Protein AF-A0A6G4ZXZ3-F1 (afdb_monomer_lite)

Foldseek 3Di:
DDDDDDPPPPPCPVPVPQDQPPDPPPDDPDDDDADELQVCVVVVVVVVSQVVQWDCPCCVAQVWTKGWHWYQPDPVNSDIDIDIDTQDPVNDPPDDDDDADDDDPPDGSVCCQAPNDHRHYDDPDPDDD

Sequence (129 aa):
MKNALSWTLILMLGGVKCQPSIFESIPPPLSYETLFLTPYIENKSLIQARNASKVDLFEKMANVMAYSGFITVDSRCNSNLFFLFLVSKNNKTDDPLMLWTQGGPGLSALFGELLENGPIAFDTENTYR

pLDDT: mean 81.36, std 19.48, range [38.62, 98.06]

Organism: Rhipicephalus microplus (NCBI:txid6941)

InterPro domains:
  IPR001563 Peptidase S10, serine carboxypeptidase [PF00450] (60-125)
  IPR029058 Alpha/Beta hydrolase fold [G3DSA:3.40.50.1820] (47-129)
  IPR029058 Alpha/Beta hydrolase fold [SSF53474] (56-123)

Secondary structure (DSSP, 8-state):
----------------------------SS-----B-HHHHHTT-HHHHHHHTEEHHHHHHHS--EEEEEEEEEGGGTEEEEEEEE--TT--TTSPP------SSS--THHHHHHTSSS----SSS---

Radius of gyration: 22.32 Å; chains: 1; bounding box: 33×53×76 Å

Structure (mmCIF, N/CA/C/O backbone):
data_AF-A0A6G4ZXZ3-F1
#
_entry.id   AF-A0A6G4ZXZ3-F1
#
loop_
_atom_site.group_PDB
_atom_site.id
_atom_site.type_symbol
_atom_site.label_atom_id
_atom_site.label_alt_id
_atom_site.label_comp_id
_atom_site.label_asym_id
_atom_site.label_entity_id
_atom_site.label_seq_id
_atom_site.pdbx_PDB_ins_code
_atom_site.Cartn_x
_atom_site.Cartn_y
_atom_site.Cartn_z
_atom_site.occupancy
_atom_site.B_iso_or_equiv
_atom_site.auth_seq_id
_atom_site.auth_comp_id
_atom_site.auth_asym_id
_atom_site.auth_atom_id
_atom_site.pdbx_PDB_model_num
ATOM 1 N N . MET A 1 1 ? 7.655 -29.533 -61.944 1.00 39.09 1 MET A N 1
ATOM 2 C CA . MET A 1 1 ? 9.048 -29.405 -61.457 1.00 39.09 1 MET A CA 1
ATOM 3 C C . MET A 1 1 ? 9.041 -28.503 -60.238 1.00 39.09 1 MET A C 1
ATOM 5 O O . MET A 1 1 ? 8.261 -27.564 -60.200 1.00 39.09 1 MET A O 1
ATOM 9 N N . LYS A 1 2 ? 9.779 -28.915 -59.207 1.00 45.78 2 LYS A N 1
ATOM 10 C CA . LYS A 1 2 ? 9.686 -28.458 -57.818 1.00 45.78 2 LYS A CA 1
ATOM 11 C C . LYS A 1 2 ? 10.527 -27.203 -57.601 1.00 45.78 2 LYS A C 1
ATOM 13 O O . LYS A 1 2 ? 11.736 -27.294 -57.776 1.00 45.78 2 LYS A O 1
ATOM 18 N N . ASN A 1 3 ? 9.934 -26.130 -57.083 1.00 44.16 3 ASN A N 1
ATOM 19 C CA . ASN A 1 3 ? 10.688 -25.045 -56.457 1.00 44.16 3 ASN A CA 1
ATOM 20 C C . ASN A 1 3 ? 10.024 -24.739 -55.110 1.00 44.16 3 ASN A C 1
ATOM 22 O O . ASN A 1 3 ? 9.046 -24.005 -55.017 1.00 44.16 3 ASN A O 1
ATOM 26 N N . ALA A 1 4 ? 10.521 -25.437 -54.094 1.00 48.50 4 ALA A N 1
ATOM 27 C CA . ALA A 1 4 ? 10.251 -25.196 -52.689 1.00 48.50 4 ALA A CA 1
ATOM 28 C C . ALA A 1 4 ? 11.046 -23.977 -52.187 1.00 48.50 4 ALA A C 1
ATOM 30 O O . ALA A 1 4 ? 12.017 -23.576 -52.827 1.00 48.50 4 ALA A O 1
ATOM 31 N N . LEU A 1 5 ? 10.695 -23.541 -50.967 1.00 40.72 5 LEU A N 1
ATOM 32 C CA . LEU A 1 5 ? 11.361 -22.548 -50.103 1.00 40.72 5 LEU A CA 1
ATOM 33 C C . LEU A 1 5 ? 10.926 -21.101 -50.424 1.00 40.72 5 LEU A C 1
ATOM 35 O O . LEU A 1 5 ? 10.987 -20.667 -51.560 1.00 40.72 5 LEU A O 1
ATOM 39 N N . SER A 1 6 ? 10.432 -20.290 -49.490 1.00 42.62 6 SER A N 1
ATOM 40 C CA . SER A 1 6 ? 10.840 -20.180 -48.093 1.00 42.62 6 SER A CA 1
ATOM 41 C C . SER A 1 6 ? 9.668 -19.723 -47.223 1.00 42.62 6 SER A C 1
ATOM 43 O O . SER A 1 6 ? 9.142 -18.624 -47.383 1.00 42.62 6 SER A O 1
ATOM 45 N N . TRP A 1 7 ? 9.285 -20.575 -46.278 1.00 38.62 7 TRP A N 1
ATOM 46 C CA . TRP A 1 7 ? 8.437 -20.213 -45.153 1.00 38.62 7 TRP A CA 1
ATOM 47 C C . TRP A 1 7 ? 9.309 -19.488 -44.129 1.00 38.62 7 TRP A C 1
ATOM 49 O O . TRP A 1 7 ? 9.932 -20.134 -43.293 1.00 38.62 7 TRP A O 1
ATOM 59 N N . THR A 1 8 ? 9.364 -18.159 -44.169 1.00 47.47 8 THR A N 1
ATOM 60 C CA . THR A 1 8 ? 9.843 -17.398 -43.007 1.00 47.47 8 THR A CA 1
ATOM 61 C C . THR A 1 8 ? 8.627 -16.963 -42.206 1.00 47.47 8 THR A C 1
ATOM 63 O O . THR A 1 8 ? 8.168 -15.827 -42.278 1.00 47.47 8 THR A O 1
ATOM 66 N N . LEU A 1 9 ? 8.076 -17.915 -41.455 1.00 40.91 9 LEU A N 1
ATOM 67 C CA . LEU A 1 9 ? 7.233 -17.620 -40.309 1.00 40.91 9 LEU A CA 1
ATOM 68 C C . LEU A 1 9 ? 8.146 -16.920 -39.292 1.00 40.91 9 LEU A C 1
ATOM 70 O O . LEU A 1 9 ? 8.920 -17.581 -38.602 1.00 40.91 9 L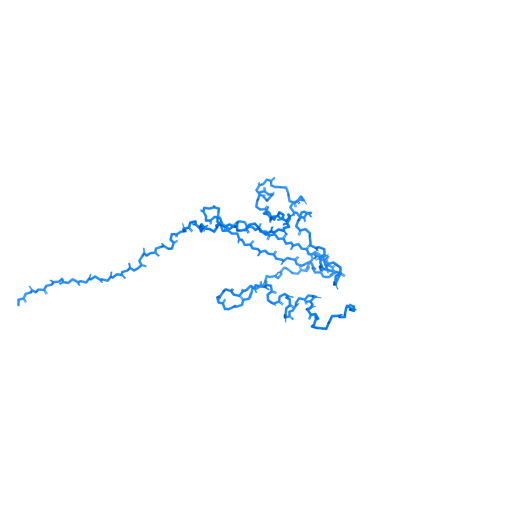EU A O 1
ATOM 74 N N . ILE A 1 10 ? 8.118 -15.585 -39.237 1.00 49.38 10 ILE A N 1
ATOM 75 C CA . ILE A 1 10 ? 8.725 -14.842 -38.129 1.00 49.38 10 ILE A CA 1
ATOM 76 C C . ILE A 1 10 ? 7.847 -15.127 -36.912 1.00 49.38 10 ILE A C 1
ATOM 78 O O . ILE A 1 10 ? 6.917 -14.394 -36.584 1.00 49.38 10 ILE A O 1
ATOM 82 N N . LEU A 1 11 ? 8.124 -16.253 -36.262 1.00 44.00 11 LEU A N 1
ATOM 83 C CA . LEU A 1 11 ? 7.797 -16.436 -34.865 1.00 44.00 11 LEU A CA 1
ATOM 84 C C . LEU A 1 11 ? 8.532 -15.320 -34.129 1.00 44.00 11 LEU A C 1
ATOM 86 O O . LEU A 1 11 ? 9.747 -15.383 -33.944 1.00 44.00 11 LEU A O 1
ATOM 90 N N . MET A 1 12 ? 7.793 -14.292 -33.719 1.00 50.91 12 MET A N 1
ATOM 91 C CA . MET A 1 12 ? 8.220 -13.377 -32.668 1.00 50.91 12 MET A CA 1
ATOM 92 C C . MET A 1 12 ? 8.291 -14.179 -31.359 1.00 50.91 12 MET A C 1
ATOM 94 O O . MET A 1 12 ? 7.514 -13.974 -30.437 1.00 50.91 12 MET A O 1
ATOM 98 N N . LEU A 1 13 ? 9.259 -15.094 -31.262 1.00 48.28 13 LEU A N 1
ATOM 99 C CA . LEU A 1 13 ? 9.817 -15.589 -30.005 1.00 48.28 13 LEU A CA 1
ATOM 100 C C . LEU A 1 13 ? 10.758 -14.513 -29.445 1.00 48.28 13 LEU A C 1
ATOM 102 O O . LEU A 1 13 ? 11.889 -14.772 -29.045 1.00 48.28 13 LEU A O 1
ATOM 106 N N . GLY A 1 14 ? 10.290 -13.268 -29.444 1.00 45.75 14 GLY A N 1
ATOM 107 C CA . GLY A 1 14 ? 10.847 -12.231 -28.607 1.00 45.75 14 GLY A CA 1
ATOM 108 C C . GLY A 1 14 ? 10.275 -12.465 -27.225 1.00 45.75 14 GLY A C 1
ATOM 109 O O . GLY A 1 14 ? 9.279 -11.849 -26.862 1.00 45.75 14 GLY A O 1
ATOM 110 N N . GLY A 1 15 ? 10.873 -13.386 -26.464 1.00 54.78 15 GLY A N 1
ATOM 111 C CA . GLY A 1 15 ? 10.704 -13.342 -25.018 1.00 54.78 15 GLY A CA 1
ATOM 112 C C . GLY A 1 15 ? 11.014 -11.911 -24.601 1.00 54.78 15 GLY A C 1
ATOM 113 O O . GLY A 1 15 ? 12.068 -11.398 -24.983 1.00 54.78 15 GLY A O 1
ATOM 114 N N . VAL A 1 16 ? 10.069 -11.247 -23.933 1.00 61.12 16 VAL A N 1
ATOM 115 C CA . VAL A 1 16 ? 10.243 -9.882 -23.436 1.00 61.12 16 VAL A CA 1
ATOM 116 C C . VAL A 1 16 ? 11.425 -9.930 -22.474 1.00 61.12 16 VAL A C 1
ATOM 118 O O . VAL A 1 16 ? 11.288 -10.286 -21.306 1.00 61.12 16 VAL A O 1
ATOM 121 N N . LYS A 1 17 ? 12.632 -9.698 -22.998 1.00 61.75 17 LYS A N 1
ATOM 122 C CA . LYS A 1 17 ? 13.832 -9.609 -22.184 1.00 61.75 17 LYS A CA 1
ATOM 123 C C . LYS A 1 17 ? 13.666 -8.342 -21.384 1.00 61.75 17 LYS A C 1
ATOM 125 O O . LYS A 1 17 ? 13.437 -7.273 -21.944 1.00 61.75 17 LYS A O 1
ATOM 130 N N . CYS A 1 18 ? 13.752 -8.499 -20.076 1.00 65.38 18 CYS A N 1
ATOM 131 C CA . CYS A 1 18 ? 13.746 -7.378 -19.176 1.00 65.38 18 CYS A CA 1
ATOM 132 C C . CYS A 1 18 ? 14.930 -6.483 -19.523 1.00 65.38 18 CYS A C 1
ATOM 134 O O . CYS A 1 18 ? 16.085 -6.869 -19.338 1.00 65.38 18 CYS A O 1
ATOM 136 N N . GLN A 1 19 ? 14.639 -5.334 -20.119 1.00 63.84 19 GLN A N 1
ATOM 137 C CA . GLN A 1 19 ? 15.640 -4.327 -20.391 1.00 63.84 19 GLN A CA 1
ATOM 138 C C . GLN A 1 19 ? 15.609 -3.377 -19.198 1.00 63.84 19 GLN A C 1
ATOM 140 O O . GLN A 1 19 ? 14.537 -2.837 -18.917 1.00 63.84 19 GLN A O 1
ATOM 145 N N . PRO A 1 20 ? 16.720 -3.199 -18.461 1.00 58.03 20 PRO A N 1
ATOM 146 C CA . PRO A 1 20 ? 16.759 -2.229 -17.381 1.00 58.03 20 PRO A CA 1
ATOM 147 C C . PRO A 1 20 ? 16.372 -0.872 -17.964 1.00 58.03 20 PRO A C 1
ATOM 149 O O . PRO A 1 20 ? 17.013 -0.365 -18.886 1.00 58.03 20 PRO A O 1
ATOM 152 N N . SER A 1 21 ? 15.264 -0.321 -17.483 1.00 53.84 21 SER A N 1
ATOM 153 C CA . SER A 1 21 ? 14.821 1.007 -17.864 1.00 53.84 21 SER A CA 1
ATOM 154 C C . SER A 1 21 ? 15.852 2.006 -17.347 1.00 53.84 21 SER A C 1
ATOM 156 O O . SER A 1 21 ? 15.936 2.235 -16.141 1.00 53.84 21 SER A O 1
ATOM 158 N N . ILE A 1 22 ? 16.644 2.587 -18.252 1.00 50.53 22 ILE A N 1
ATOM 159 C CA . ILE A 1 22 ? 17.488 3.750 -17.959 1.00 50.53 22 ILE A CA 1
ATOM 160 C C . ILE A 1 22 ? 16.548 4.956 -17.866 1.00 50.53 22 ILE A C 1
ATOM 162 O O . ILE A 1 22 ? 16.412 5.735 -18.803 1.00 50.53 22 ILE A O 1
ATOM 166 N N . PHE A 1 23 ? 15.815 5.058 -16.762 1.00 54.47 23 PHE A N 1
ATOM 167 C CA . PHE A 1 23 ? 15.219 6.319 -16.350 1.00 54.47 23 PHE A CA 1
ATOM 168 C C . PHE A 1 23 ? 16.220 6.963 -15.397 1.00 54.47 23 PHE A C 1
ATOM 170 O O . PHE A 1 23 ? 16.336 6.552 -14.244 1.00 54.47 23 PHE A O 1
ATOM 177 N N . GLU A 1 24 ? 16.968 7.9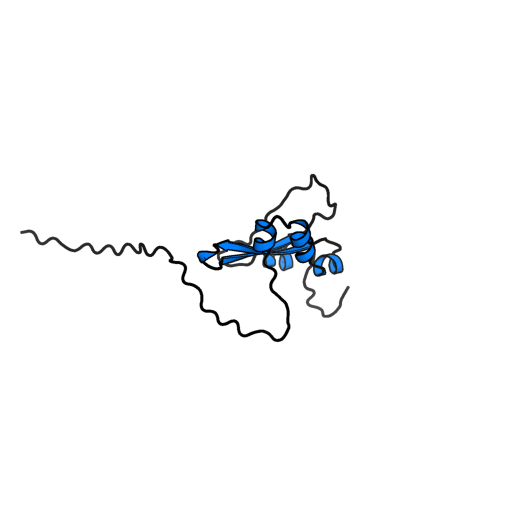55 -15.881 1.00 52.38 24 GLU A N 1
ATOM 178 C CA . GLU A 1 24 ? 17.567 8.928 -14.972 1.00 52.38 24 GLU A CA 1
ATOM 179 C C . GLU A 1 24 ? 16.411 9.626 -14.257 1.00 52.38 24 GLU A C 1
ATOM 181 O O . GLU A 1 24 ? 15.631 10.368 -14.858 1.00 52.38 24 GLU A O 1
ATOM 186 N N . SER A 1 25 ? 16.246 9.328 -12.971 1.00 53.53 25 SER A N 1
ATOM 187 C CA . SER A 1 25 ? 15.317 10.051 -12.120 1.00 53.53 25 SER A CA 1
ATOM 188 C C . SER A 1 25 ? 15.811 11.490 -12.024 1.00 53.53 25 SER A C 1
ATOM 190 O O . SER A 1 25 ? 16.804 11.753 -11.346 1.00 53.53 25 SER A O 1
ATOM 192 N N . ILE A 1 26 ? 15.135 12.426 -12.686 1.00 58.72 26 ILE A N 1
ATOM 193 C CA . ILE A 1 26 ? 15.236 13.842 -12.324 1.00 58.72 26 ILE A CA 1
ATOM 194 C C . ILE A 1 26 ? 14.851 13.906 -10.838 1.00 58.72 26 ILE A C 1
ATOM 196 O O . ILE A 1 26 ? 13.716 13.542 -10.523 1.00 58.72 26 ILE A O 1
ATOM 200 N N . PRO A 1 27 ? 15.752 14.276 -9.908 1.00 60.59 27 PRO A N 1
ATOM 201 C CA . PRO A 1 27 ? 15.408 14.271 -8.495 1.00 60.59 27 PRO A CA 1
ATOM 202 C C . PRO A 1 27 ? 14.352 15.358 -8.244 1.00 60.59 27 PRO A C 1
ATOM 204 O O . PRO A 1 27 ? 14.623 16.534 -8.509 1.00 60.59 27 PRO A O 1
ATOM 207 N N . PRO A 1 28 ? 13.145 15.014 -7.759 1.00 60.28 28 PRO A N 1
ATOM 208 C CA . PRO A 1 28 ? 12.196 16.027 -7.333 1.00 60.28 28 PRO A CA 1
ATOM 209 C C . PRO A 1 28 ? 12.757 16.750 -6.095 1.00 60.28 28 PRO A C 1
ATOM 211 O O . PRO A 1 28 ? 13.339 16.107 -5.216 1.00 60.28 28 PRO A O 1
ATOM 214 N N . PRO A 1 29 ? 12.604 18.081 -5.990 1.00 63.75 29 PRO A N 1
ATOM 215 C CA . PRO A 1 29 ? 13.045 18.824 -4.821 1.00 63.75 29 PRO A CA 1
ATOM 216 C C . PRO A 1 29 ? 12.072 18.588 -3.662 1.00 63.75 29 PRO A C 1
ATOM 218 O O . PRO A 1 29 ? 11.154 19.368 -3.458 1.00 63.75 29 PRO A O 1
ATOM 221 N N . LEU A 1 30 ? 12.270 17.490 -2.932 1.00 52.75 30 LEU A N 1
ATOM 222 C CA . LEU A 1 30 ? 11.880 17.242 -1.541 1.00 52.75 30 LEU A CA 1
ATOM 223 C C . LEU A 1 30 ? 12.371 15.826 -1.184 1.00 52.75 30 LEU A C 1
ATOM 225 O O . LEU A 1 30 ? 12.145 14.866 -1.915 1.00 52.75 30 LEU A O 1
ATOM 229 N N . SER A 1 31 ? 13.092 15.704 -0.072 1.00 57.25 31 SER A N 1
ATOM 230 C CA . SER A 1 31 ? 13.748 14.467 0.368 1.00 57.25 31 SER A CA 1
ATOM 231 C C . SER A 1 31 ? 12.740 13.484 0.976 1.00 57.25 31 SER A C 1
ATOM 233 O O . SER A 1 31 ? 12.704 13.293 2.191 1.00 57.25 31 SER A O 1
ATOM 235 N N . TYR A 1 32 ? 11.910 12.864 0.143 1.00 67.62 32 TYR A N 1
ATOM 236 C CA . TYR A 1 32 ? 11.149 11.675 0.523 1.00 67.62 32 TYR A CA 1
ATOM 237 C C . TYR A 1 32 ? 11.914 10.445 0.032 1.00 67.62 32 TYR A C 1
ATOM 239 O O . TYR A 1 32 ? 12.090 10.255 -1.172 1.00 67.62 32 TYR A O 1
ATOM 247 N N . GLU A 1 33 ? 12.394 9.618 0.958 1.00 84.31 33 GLU A N 1
ATOM 248 C CA . GLU A 1 33 ? 13.003 8.336 0.612 1.00 84.31 33 GLU A CA 1
ATOM 249 C C . GLU A 1 33 ? 11.902 7.325 0.260 1.00 84.31 33 GLU A C 1
ATOM 251 O O . GLU A 1 33 ? 10.885 7.222 0.948 1.00 84.31 33 GLU A O 1
ATOM 256 N N . THR A 1 34 ? 12.082 6.587 -0.836 1.00 90.69 34 THR A N 1
ATOM 257 C CA . THR A 1 34 ? 11.134 5.539 -1.234 1.00 90.69 34 THR A CA 1
ATOM 258 C C . THR A 1 34 ? 11.275 4.335 -0.308 1.00 90.69 34 THR A C 1
ATOM 260 O O . THR A 1 34 ? 12.359 3.769 -0.186 1.00 90.69 34 THR A O 1
ATOM 263 N N . LEU A 1 35 ? 10.175 3.897 0.307 1.00 95.94 35 LEU A N 1
ATOM 264 C CA . LEU A 1 35 ? 10.183 2.742 1.200 1.00 95.94 35 LEU A CA 1
ATOM 265 C C . LEU A 1 35 ? 10.042 1.423 0.426 1.00 95.94 35 LEU A C 1
ATOM 267 O O . LEU A 1 35 ? 8.944 1.041 0.010 1.00 95.94 35 LEU A O 1
ATOM 271 N N . PHE A 1 36 ? 11.148 0.691 0.304 1.00 97.12 36 PHE A N 1
ATOM 272 C CA . PHE A 1 36 ? 11.153 -0.702 -0.141 1.00 97.12 36 PHE A CA 1
ATOM 273 C C . PHE A 1 36 ? 11.062 -1.639 1.066 1.00 97.12 36 PHE A C 1
ATOM 275 O O . PHE A 1 36 ? 11.913 -1.613 1.953 1.00 97.12 36 PHE A O 1
ATOM 282 N N . LEU A 1 37 ? 10.041 -2.497 1.101 1.00 97.88 37 LEU A N 1
ATOM 283 C CA . LEU A 1 37 ? 9.825 -3.439 2.203 1.00 97.88 37 LEU A CA 1
ATOM 284 C C . LEU A 1 37 ? 10.592 -4.750 2.035 1.00 97.88 37 LEU A C 1
ATOM 286 O O . LEU A 1 37 ? 10.841 -5.428 3.030 1.00 97.88 37 LEU A O 1
ATOM 290 N N . THR A 1 38 ? 11.000 -5.101 0.812 1.00 97.62 38 THR A N 1
ATOM 291 C CA . THR A 1 38 ? 11.719 -6.353 0.527 1.00 97.62 38 THR A CA 1
ATOM 292 C C . THR A 1 38 ? 12.946 -6.569 1.423 1.00 97.62 38 THR A C 1
ATOM 294 O O . THR A 1 38 ? 13.009 -7.638 2.027 1.00 97.62 38 THR A O 1
ATOM 297 N N . PRO A 1 39 ? 13.844 -5.585 1.652 1.00 97.25 39 PRO A N 1
ATOM 298 C CA . PRO A 1 39 ? 14.983 -5.774 2.558 1.00 97.25 39 PRO A CA 1
ATOM 299 C C . PRO A 1 39 ? 14.571 -6.121 3.997 1.00 97.25 39 PRO A C 1
ATOM 301 O O . PRO A 1 39 ? 15.195 -6.957 4.650 1.00 97.25 39 PRO A O 1
ATOM 304 N N . TYR A 1 40 ? 13.489 -5.516 4.500 1.00 97.94 40 TYR A N 1
ATOM 305 C CA . TYR A 1 40 ? 12.970 -5.827 5.831 1.00 97.94 40 TYR A CA 1
ATOM 306 C C . TYR A 1 40 ? 12.334 -7.219 5.885 1.00 97.94 40 TYR A C 1
ATOM 308 O O . TYR A 1 40 ? 12.493 -7.922 6.882 1.00 97.94 40 TYR A O 1
ATOM 316 N N . ILE A 1 41 ? 11.615 -7.618 4.832 1.00 96.56 41 ILE A N 1
ATOM 317 C CA . ILE A 1 41 ? 10.964 -8.931 4.726 1.00 96.56 41 ILE A CA 1
ATOM 318 C C . ILE A 1 41 ? 12.020 -10.041 4.656 1.00 96.56 41 ILE A C 1
ATOM 320 O O . ILE A 1 41 ? 11.941 -11.003 5.420 1.00 96.56 41 ILE A O 1
ATOM 324 N N . GLU A 1 42 ? 13.035 -9.887 3.804 1.00 97.12 42 GLU A N 1
ATOM 325 C CA . GLU A 1 42 ? 14.140 -10.842 3.650 1.00 97.12 42 GLU A CA 1
ATOM 326 C C . GLU A 1 42 ? 14.938 -11.004 4.950 1.00 97.12 42 GLU A C 1
ATOM 328 O O . GLU A 1 42 ? 15.271 -12.124 5.343 1.00 97.12 42 GLU A O 1
ATOM 333 N N . ASN A 1 43 ? 15.158 -9.905 5.678 1.00 98.00 43 ASN A N 1
ATOM 334 C CA . ASN A 1 43 ? 15.822 -9.921 6.982 1.00 98.00 43 ASN A CA 1
ATOM 335 C C . ASN A 1 43 ? 14.884 -10.279 8.159 1.00 98.00 43 ASN A C 1
ATOM 337 O O . ASN A 1 43 ? 15.276 -10.193 9.320 1.00 98.00 43 ASN A O 1
ATOM 341 N N . LYS A 1 44 ? 13.626 -10.669 7.898 1.00 98.00 44 LYS A N 1
ATOM 342 C CA . LYS A 1 44 ? 12.604 -10.995 8.918 1.00 98.00 44 LYS A CA 1
ATOM 343 C C . LYS A 1 44 ? 12.324 -9.868 9.930 1.00 98.00 44 LYS A C 1
ATOM 345 O O . LYS A 1 44 ? 11.723 -10.104 10.980 1.00 98.00 44 LYS A O 1
ATOM 350 N N . SER A 1 45 ? 12.666 -8.627 9.599 1.00 98.06 45 SER A N 1
ATOM 351 C CA . SER A 1 45 ? 12.431 -7.424 10.404 1.00 98.06 45 SER A CA 1
ATOM 352 C C . SER A 1 45 ? 10.999 -6.897 10.237 1.00 98.06 45 SER A C 1
ATOM 354 O O . SER A 1 45 ? 10.775 -5.725 9.935 1.00 98.06 45 SER A O 1
ATOM 356 N N . LEU A 1 46 ? 9.998 -7.760 10.437 1.00 96.75 46 LEU A N 1
ATOM 357 C CA . LEU A 1 46 ? 8.598 -7.469 10.091 1.00 96.75 46 LEU A CA 1
ATOM 358 C C . LEU A 1 46 ? 7.973 -6.343 10.926 1.00 96.75 46 LEU A C 1
ATOM 360 O O . LEU A 1 46 ? 7.139 -5.594 10.427 1.00 96.75 46 LEU A O 1
ATOM 364 N N . ILE A 1 47 ? 8.383 -6.196 12.189 1.00 97.62 47 ILE A N 1
ATOM 365 C CA . ILE A 1 47 ? 7.909 -5.105 13.056 1.00 97.62 47 ILE A CA 1
ATOM 366 C C . ILE A 1 47 ? 8.420 -3.758 12.532 1.00 97.62 47 ILE A C 1
ATOM 368 O O . ILE A 1 47 ? 7.659 -2.798 12.454 1.00 97.62 47 ILE A O 1
ATOM 372 N N . GLN A 1 48 ? 9.691 -3.700 12.123 1.00 97.69 48 GLN A N 1
ATOM 373 C CA . GLN A 1 48 ? 10.278 -2.498 11.527 1.00 97.69 48 GLN A CA 1
ATOM 374 C C . GLN A 1 48 ? 9.608 -2.178 10.189 1.00 97.69 48 GLN A C 1
ATOM 376 O O . GLN A 1 48 ? 9.217 -1.035 9.984 1.00 97.69 48 GLN A O 1
ATOM 381 N N . ALA A 1 49 ? 9.391 -3.192 9.340 1.00 97.25 49 ALA A N 1
ATOM 382 C CA . ALA A 1 49 ? 8.669 -3.047 8.075 1.00 97.25 49 ALA A CA 1
ATOM 383 C C . ALA A 1 49 ? 7.280 -2.432 8.290 1.00 97.25 49 ALA A C 1
ATOM 385 O O . ALA A 1 49 ? 6.931 -1.433 7.667 1.00 97.25 49 ALA A O 1
ATOM 386 N N . ARG A 1 50 ? 6.506 -2.999 9.226 1.00 97.06 50 ARG A N 1
ATOM 387 C CA . ARG A 1 50 ? 5.157 -2.530 9.553 1.00 97.06 50 ARG A CA 1
ATOM 388 C C . ARG A 1 50 ? 5.176 -1.086 10.041 1.00 97.06 50 ARG A C 1
ATOM 390 O O . ARG A 1 50 ? 4.403 -0.275 9.542 1.00 97.06 50 ARG A O 1
ATOM 397 N N . ASN A 1 51 ? 6.062 -0.763 10.979 1.00 97.31 51 ASN A N 1
ATOM 398 C CA . ASN A 1 51 ? 6.155 0.583 11.539 1.00 97.31 51 ASN A CA 1
ATOM 399 C C . ASN A 1 51 ? 6.566 1.612 10.479 1.00 97.31 51 ASN A C 1
ATOM 401 O O . ASN A 1 51 ? 5.963 2.677 10.416 1.00 97.31 51 ASN A O 1
ATOM 405 N N . ALA A 1 52 ? 7.540 1.278 9.626 1.00 96.56 52 ALA A N 1
ATOM 406 C CA . ALA A 1 52 ? 7.980 2.144 8.537 1.00 96.56 52 ALA A CA 1
ATOM 407 C C . ALA A 1 52 ? 6.882 2.359 7.483 1.00 96.56 52 ALA A C 1
ATOM 409 O O . ALA A 1 52 ? 6.770 3.445 6.931 1.00 96.56 52 ALA A O 1
ATOM 410 N N . SER A 1 53 ? 6.049 1.343 7.230 1.00 97.56 53 SER A N 1
ATOM 411 C CA . SER A 1 53 ? 4.984 1.404 6.220 1.00 97.56 53 SER A CA 1
ATOM 412 C C . SER A 1 53 ? 3.743 2.204 6.627 1.00 97.56 53 SER A C 1
ATOM 414 O O . SER A 1 53 ? 2.846 2.352 5.802 1.00 97.56 53 SER A O 1
ATOM 416 N N . LYS A 1 54 ? 3.639 2.687 7.874 1.00 97.44 54 LYS A N 1
ATOM 417 C CA . LYS A 1 54 ? 2.424 3.353 8.373 1.00 97.44 54 LYS A CA 1
ATOM 418 C C . LYS A 1 54 ? 2.114 4.630 7.574 1.00 97.44 54 LYS A C 1
ATOM 420 O O . LYS A 1 54 ? 2.998 5.444 7.326 1.00 97.44 54 LYS A O 1
ATOM 425 N N . VAL A 1 55 ? 0.844 4.816 7.210 1.00 94.94 55 VAL A N 1
ATOM 426 C CA . VAL A 1 55 ? 0.346 5.985 6.471 1.00 94.94 55 VAL A CA 1
ATOM 427 C C . VAL A 1 55 ? -0.620 6.790 7.336 1.00 94.94 55 VAL A C 1
ATOM 429 O O . VAL A 1 55 ? -1.712 6.330 7.660 1.00 94.94 55 VAL A O 1
ATOM 432 N N . ASP A 1 56 ? -0.245 8.027 7.650 1.00 94.50 56 ASP A N 1
ATOM 433 C CA . ASP A 1 56 ? -1.030 8.914 8.518 1.00 94.50 56 ASP A CA 1
ATOM 434 C C . ASP A 1 56 ? -2.307 9.472 7.870 1.00 94.50 56 ASP A C 1
ATOM 436 O O . ASP A 1 56 ? -3.227 9.882 8.576 1.00 94.50 56 ASP A O 1
ATOM 440 N N . LEU A 1 57 ? -2.353 9.562 6.537 1.00 92.19 57 LEU A N 1
ATOM 441 C CA . LEU A 1 57 ? -3.424 10.256 5.812 1.00 92.19 57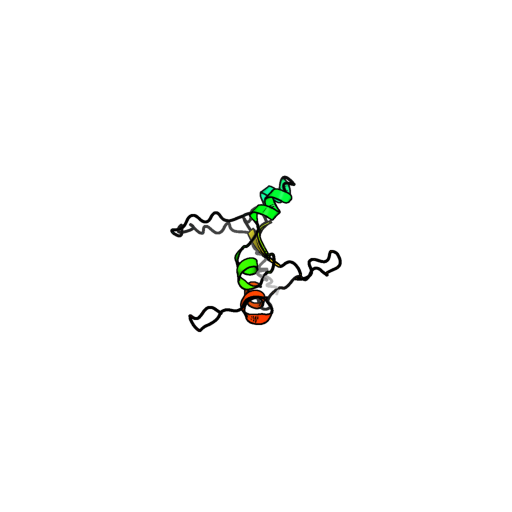 LEU A CA 1
ATOM 442 C C . LEU A 1 57 ? -4.811 9.685 6.148 1.00 92.19 57 LEU A C 1
ATOM 444 O O . LEU A 1 57 ? -5.719 10.424 6.518 1.00 92.19 57 LEU A O 1
ATOM 448 N N . PHE A 1 58 ? -4.953 8.363 6.067 1.00 93.00 58 PHE A N 1
ATOM 449 C CA . PHE A 1 58 ? -6.219 7.663 6.299 1.00 93.00 58 PHE A CA 1
ATOM 450 C C . PHE A 1 58 ? -6.627 7.663 7.775 1.00 93.00 58 PHE A C 1
ATOM 452 O O . PHE A 1 58 ? -7.817 7.712 8.091 1.00 93.00 58 PHE A O 1
ATOM 459 N N . GLU A 1 59 ? -5.650 7.679 8.685 1.00 92.94 59 GLU A N 1
ATOM 460 C CA . GLU A 1 59 ? -5.911 7.821 10.116 1.00 92.94 59 GLU A CA 1
ATOM 461 C C . GLU A 1 59 ? -6.487 9.212 10.405 1.00 92.94 59 GLU A C 1
ATOM 463 O O . GLU A 1 59 ? -7.506 9.332 11.080 1.00 92.94 59 GLU A O 1
ATOM 468 N N . LYS A 1 60 ? -5.900 10.258 9.811 1.00 93.19 60 LYS A N 1
ATOM 469 C CA . LYS A 1 60 ? -6.330 11.652 9.991 1.00 93.19 60 LYS A CA 1
ATOM 470 C C . LYS A 1 60 ? -7.685 11.957 9.352 1.00 93.19 60 LYS A C 1
ATOM 472 O O . LYS A 1 60 ? -8.461 12.701 9.938 1.00 93.19 60 LYS A O 1
ATOM 477 N N . MET A 1 61 ? -7.965 11.412 8.168 1.00 91.62 61 MET A N 1
ATOM 478 C CA . MET A 1 61 ? -9.171 11.760 7.403 1.00 91.62 61 MET A CA 1
ATOM 479 C C . MET A 1 61 ? -10.363 10.835 7.664 1.00 91.62 61 MET A C 1
ATOM 481 O O . MET A 1 61 ? -11.501 11.279 7.575 1.00 91.62 61 MET A O 1
ATOM 485 N N . ALA A 1 62 ? -10.125 9.559 7.982 1.00 91.88 62 ALA A N 1
ATOM 486 C CA . ALA A 1 62 ? -11.191 8.561 8.098 1.00 91.88 62 ALA A CA 1
ATOM 487 C C . ALA A 1 62 ? -11.102 7.686 9.358 1.00 91.88 62 ALA A C 1
ATOM 489 O O . ALA A 1 62 ? -11.935 6.794 9.537 1.00 91.88 62 ALA A O 1
ATOM 490 N N . ASN A 1 63 ? -10.122 7.923 10.241 1.00 93.50 63 ASN A N 1
ATOM 491 C CA . ASN A 1 63 ? -9.838 7.073 11.400 1.00 93.50 63 ASN A CA 1
ATOM 492 C C . ASN A 1 63 ? -9.622 5.595 11.005 1.00 93.50 63 ASN A C 1
ATOM 494 O O . ASN A 1 63 ? -10.139 4.676 11.643 1.00 93.50 63 ASN A O 1
ATOM 498 N N . VAL A 1 64 ? -8.883 5.371 9.912 1.00 93.62 64 VAL A N 1
ATOM 499 C CA . VAL A 1 64 ? -8.531 4.042 9.392 1.00 93.62 64 VAL A CA 1
ATOM 500 C C . VAL A 1 64 ? -7.016 3.868 9.427 1.00 93.62 64 VAL A C 1
ATOM 502 O O . VAL A 1 64 ? -6.278 4.675 8.866 1.00 93.62 64 VAL A O 1
ATOM 505 N N . MET A 1 65 ? -6.538 2.797 10.066 1.00 95.56 65 MET A N 1
ATOM 506 C CA . MET A 1 65 ? -5.116 2.449 10.021 1.00 95.56 65 MET A CA 1
ATOM 507 C C . MET A 1 65 ? -4.741 1.973 8.619 1.00 95.56 65 MET A C 1
ATOM 509 O O . MET A 1 65 ? -5.393 1.088 8.065 1.00 95.56 65 MET A O 1
ATOM 513 N N . ALA A 1 66 ? -3.663 2.531 8.078 1.00 96.38 66 ALA A N 1
ATOM 514 C CA . ALA A 1 66 ? -3.213 2.257 6.725 1.00 96.38 66 ALA A CA 1
ATOM 515 C C . ALA A 1 66 ? -1.707 1.999 6.666 1.00 96.38 66 ALA A C 1
ATOM 517 O O . ALA A 1 66 ? -0.932 2.557 7.447 1.00 96.38 66 ALA A O 1
ATOM 518 N N . TYR A 1 67 ? -1.305 1.173 5.704 1.00 97.75 67 TYR A N 1
ATOM 519 C CA . TYR A 1 67 ? 0.084 0.831 5.432 1.00 97.75 67 TYR A CA 1
ATOM 520 C C . TYR A 1 67 ? 0.354 0.852 3.928 1.00 97.75 67 TYR A C 1
ATOM 522 O O . TYR A 1 67 ? -0.485 0.413 3.146 1.00 97.75 67 TYR A O 1
ATOM 530 N N . SER A 1 68 ? 1.520 1.331 3.506 1.00 97.75 68 SER A N 1
ATOM 531 C CA . SER A 1 68 ? 1.922 1.320 2.097 1.00 97.75 68 SER A CA 1
ATOM 532 C C . SER A 1 68 ? 3.426 1.148 1.926 1.00 97.75 68 SER A C 1
ATOM 534 O O . SER A 1 68 ? 4.207 1.338 2.860 1.00 97.75 68 SER A O 1
ATOM 536 N N . GLY A 1 69 ? 3.837 0.777 0.720 1.00 97.56 69 GLY A N 1
ATOM 537 C CA . GLY A 1 69 ? 5.241 0.645 0.359 1.00 97.56 69 GLY A CA 1
ATOM 538 C C . GLY A 1 69 ? 5.418 -0.114 -0.946 1.00 97.56 69 GLY A C 1
ATOM 539 O O . GLY A 1 69 ? 4.448 -0.502 -1.599 1.00 97.56 69 GLY A O 1
ATOM 540 N N . PHE A 1 70 ? 6.676 -0.340 -1.311 1.00 98.00 70 PHE A N 1
ATOM 541 C CA . PHE A 1 70 ? 7.041 -1.125 -2.484 1.00 98.00 70 PHE A CA 1
ATOM 542 C C . PHE A 1 70 ? 7.546 -2.510 -2.086 1.00 98.00 70 PHE A C 1
ATOM 544 O O . PHE A 1 70 ? 8.360 -2.653 -1.171 1.00 98.00 70 PHE A O 1
ATOM 551 N N . ILE A 1 71 ? 7.094 -3.533 -2.806 1.00 97.69 71 ILE A N 1
ATOM 552 C CA . ILE A 1 71 ? 7.592 -4.906 -2.706 1.00 97.69 71 ILE A CA 1
ATOM 553 C C . ILE A 1 71 ? 8.224 -5.268 -4.048 1.00 97.69 71 ILE A C 1
ATOM 555 O O . ILE A 1 71 ? 7.580 -5.185 -5.093 1.00 97.69 71 ILE A O 1
ATOM 559 N N . THR A 1 72 ? 9.488 -5.672 -4.032 1.00 97.31 72 THR A N 1
ATOM 560 C CA . THR A 1 72 ? 10.198 -6.162 -5.216 1.00 97.31 72 THR A CA 1
ATOM 561 C C . THR A 1 72 ? 9.615 -7.501 -5.660 1.00 97.31 72 THR A C 1
ATOM 563 O O . THR A 1 72 ? 9.614 -8.462 -4.894 1.00 97.31 72 THR A O 1
ATOM 566 N N . VAL A 1 73 ? 9.134 -7.561 -6.904 1.00 96.88 73 VAL A N 1
ATOM 567 C CA . VAL A 1 73 ? 8.540 -8.762 -7.521 1.00 96.88 73 VAL A CA 1
ATOM 568 C C . VAL A 1 73 ? 9.497 -9.452 -8.495 1.00 96.88 73 VAL A C 1
ATOM 570 O O . VAL A 1 73 ? 9.409 -10.662 -8.683 1.00 96.88 73 VAL A O 1
ATOM 573 N N . ASP A 1 74 ? 10.448 -8.711 -9.074 1.00 94.94 74 ASP A N 1
ATOM 574 C CA . ASP A 1 74 ? 11.586 -9.273 -9.812 1.00 94.94 74 ASP A CA 1
ATOM 575 C C . ASP A 1 74 ? 12.824 -8.390 -9.611 1.00 94.94 74 ASP A C 1
ATOM 577 O O . ASP A 1 74 ? 12.930 -7.291 -10.164 1.00 94.94 74 ASP A O 1
ATOM 581 N N . SER A 1 75 ? 13.781 -8.888 -8.827 1.00 92.00 75 SER A N 1
ATOM 582 C CA . SER A 1 75 ? 15.027 -8.182 -8.514 1.00 92.00 75 SER A CA 1
ATOM 583 C C . SER A 1 75 ? 15.950 -8.024 -9.724 1.00 92.00 75 SER A C 1
ATOM 585 O O . SER A 1 75 ? 16.681 -7.041 -9.807 1.00 92.00 75 SER A O 1
ATOM 587 N N . ARG A 1 76 ? 15.885 -8.929 -10.710 1.00 92.69 76 ARG A N 1
ATOM 588 C CA . ARG A 1 76 ? 16.699 -8.851 -11.940 1.00 92.69 76 ARG A CA 1
ATOM 589 C C . ARG A 1 76 ? 16.250 -7.697 -12.830 1.00 92.69 76 ARG A C 1
ATOM 591 O O . ARG A 1 76 ? 17.044 -7.144 -13.583 1.00 92.69 76 ARG A O 1
ATOM 598 N N . CYS A 1 77 ? 14.968 -7.365 -12.736 1.00 91.62 77 CYS A N 1
ATOM 599 C CA . CYS A 1 77 ? 14.317 -6.295 -13.474 1.00 91.62 77 CYS A CA 1
ATOM 600 C C . CYS A 1 77 ? 14.241 -4.972 -12.716 1.00 91.62 77 CYS A C 1
ATOM 602 O O . CYS A 1 77 ? 13.743 -3.999 -13.277 1.00 91.62 77 CYS A O 1
ATOM 604 N N . ASN A 1 78 ? 14.631 -4.948 -11.436 1.00 91.00 78 ASN A N 1
ATOM 605 C CA . ASN A 1 78 ? 14.241 -3.888 -10.507 1.00 91.00 78 ASN A CA 1
ATOM 606 C C . ASN A 1 78 ? 12.723 -3.590 -10.571 1.00 91.00 78 ASN A C 1
ATOM 608 O O . ASN A 1 78 ? 12.284 -2.439 -10.559 1.00 91.00 78 ASN A O 1
ATOM 612 N N . SER A 1 79 ? 11.913 -4.644 -10.715 1.00 94.81 79 SER A N 1
ATOM 613 C CA . SER A 1 79 ? 10.461 -4.538 -10.809 1.00 94.81 79 SER A CA 1
ATOM 614 C C . SER A 1 79 ? 9.866 -4.558 -9.409 1.00 94.81 79 SER A C 1
ATOM 616 O O . SER A 1 79 ? 10.100 -5.492 -8.636 1.00 94.81 79 SER A O 1
ATOM 618 N N . ASN A 1 80 ? 9.099 -3.522 -9.087 1.00 96.50 80 ASN A N 1
ATOM 619 C CA . ASN A 1 80 ? 8.534 -3.299 -7.765 1.00 96.50 80 ASN A CA 1
ATOM 620 C C . ASN A 1 80 ? 7.038 -3.007 -7.887 1.00 96.50 80 ASN A C 1
ATOM 622 O O . ASN A 1 80 ? 6.625 -2.224 -8.742 1.00 96.50 80 ASN A O 1
ATOM 626 N N . LEU A 1 81 ? 6.238 -3.617 -7.017 1.00 97.25 81 LEU A N 1
ATO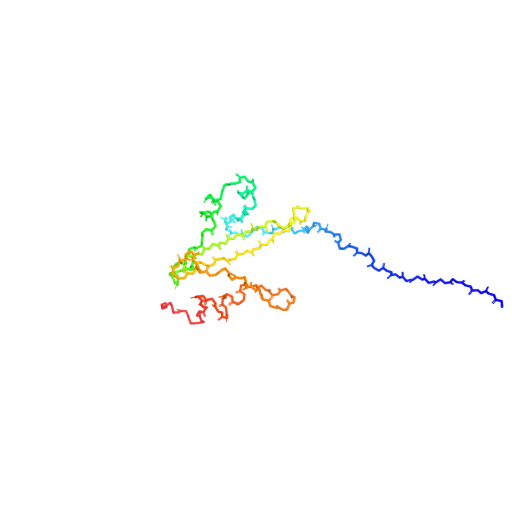M 627 C CA . LEU A 1 81 ? 4.807 -3.374 -6.910 1.00 97.25 81 LEU A CA 1
ATOM 628 C C . LEU A 1 81 ? 4.533 -2.475 -5.705 1.00 97.25 81 LEU A C 1
ATOM 630 O O . LEU A 1 81 ? 4.951 -2.781 -4.588 1.00 97.25 81 LEU A O 1
ATOM 634 N N . PHE A 1 82 ? 3.821 -1.378 -5.938 1.00 97.38 82 PHE A N 1
ATOM 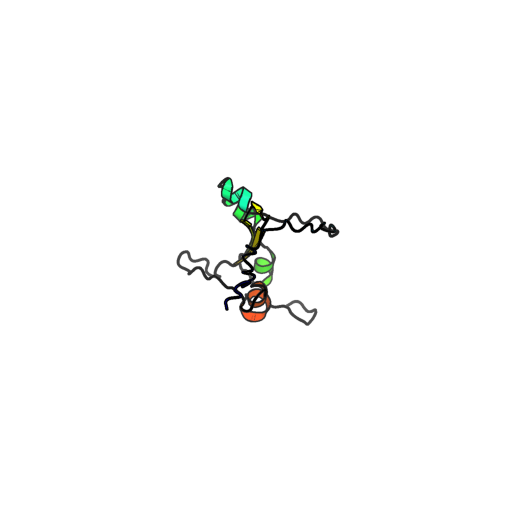635 C CA . PHE A 1 82 ? 3.256 -0.561 -4.872 1.00 97.38 82 PHE A CA 1
ATOM 636 C C . PHE A 1 82 ? 1.986 -1.218 -4.322 1.00 97.38 82 PHE A C 1
ATOM 638 O O . PHE A 1 82 ? 1.171 -1.726 -5.095 1.00 97.38 82 PHE A O 1
ATOM 645 N N . PHE A 1 83 ? 1.782 -1.150 -3.008 1.00 97.31 83 PHE A N 1
ATOM 646 C CA . PHE A 1 83 ? 0.512 -1.503 -2.377 1.00 97.31 83 PHE A CA 1
ATOM 647 C C . PHE A 1 83 ? 0.064 -0.422 -1.392 1.00 97.31 83 PHE A C 1
ATOM 649 O O . PHE A 1 83 ? 0.881 0.281 -0.795 1.00 97.31 83 PHE A O 1
ATOM 656 N N . LEU A 1 84 ? -1.247 -0.362 -1.181 1.00 97.25 84 LEU A N 1
ATOM 657 C CA . LEU A 1 84 ? -1.895 0.350 -0.091 1.00 97.25 84 LEU A CA 1
ATOM 658 C C . LEU A 1 84 ? -2.836 -0.639 0.598 1.00 97.25 84 LEU A C 1
ATOM 660 O O . LEU A 1 84 ? -3.672 -1.261 -0.052 1.00 97.25 84 LEU A O 1
ATOM 664 N N . PHE A 1 85 ? -2.657 -0.821 1.899 1.00 96.81 85 PHE A N 1
ATOM 665 C CA . PHE A 1 85 ? -3.438 -1.729 2.725 1.00 96.81 85 PHE A CA 1
ATOM 666 C C . PHE A 1 85 ? -4.155 -0.940 3.814 1.00 96.81 85 PHE A C 1
ATOM 668 O O . PHE A 1 85 ? -3.514 -0.238 4.597 1.00 96.81 85 PHE A O 1
ATOM 675 N N . LEU A 1 86 ? -5.474 -1.092 3.880 1.00 95.62 86 LEU A N 1
ATOM 676 C CA . LEU A 1 86 ? -6.315 -0.522 4.922 1.00 95.62 86 LEU A CA 1
ATOM 677 C C . LEU A 1 86 ? -6.772 -1.615 5.880 1.00 95.62 86 LEU A C 1
ATOM 679 O O . LEU A 1 86 ? -7.258 -2.666 5.462 1.00 95.62 86 LEU A O 1
ATOM 683 N N . VAL A 1 87 ? -6.639 -1.356 7.176 1.00 95.06 87 VAL A N 1
ATOM 684 C CA . VAL A 1 87 ? -7.155 -2.256 8.206 1.00 95.06 87 VAL A CA 1
ATOM 685 C C . VAL A 1 87 ? -8.665 -2.068 8.315 1.00 95.06 87 VAL A C 1
ATOM 687 O O . VAL A 1 87 ? -9.158 -0.940 8.336 1.00 95.06 87 VAL A O 1
ATOM 690 N N . SER A 1 88 ? -9.401 -3.176 8.429 1.00 93.44 88 SER A N 1
ATOM 691 C CA . SER A 1 88 ? -10.837 -3.148 8.721 1.00 93.44 88 SER A CA 1
ATOM 692 C C . SER A 1 88 ? -11.137 -2.247 9.923 1.00 93.44 88 SER A C 1
ATOM 694 O O . SER A 1 88 ? -10.437 -2.286 10.936 1.00 93.44 88 SER A O 1
ATOM 696 N N . LYS A 1 89 ? -12.224 -1.471 9.845 1.00 85.12 89 LYS A N 1
ATOM 697 C CA . LYS A 1 89 ? -12.637 -0.509 10.882 1.00 85.12 89 LYS A CA 1
ATOM 698 C C . LYS A 1 89 ? -12.794 -1.139 12.269 1.00 85.12 89 LYS A C 1
ATOM 700 O O . LYS A 1 89 ? -12.552 -0.478 13.274 1.00 85.12 89 LYS A O 1
ATOM 705 N N . ASN A 1 90 ? -13.198 -2.408 12.327 1.00 81.31 90 ASN A N 1
ATOM 706 C CA . ASN A 1 90 ? -13.371 -3.122 13.591 1.00 81.31 90 ASN A CA 1
ATOM 707 C C . ASN A 1 90 ? -12.095 -3.834 14.061 1.00 81.31 90 ASN A C 1
ATOM 709 O O . ASN A 1 90 ? -12.086 -4.351 15.176 1.00 81.31 90 ASN A O 1
ATOM 713 N N . ASN A 1 91 ? -11.054 -3.872 13.218 1.00 81.44 91 ASN A N 1
ATOM 714 C CA . ASN A 1 91 ? -9.778 -4.547 13.443 1.00 81.44 91 ASN A CA 1
ATOM 715 C C . ASN A 1 91 ? -9.949 -5.939 14.074 1.00 81.44 91 ASN A C 1
ATOM 717 O O . ASN A 1 91 ? -9.243 -6.299 15.021 1.00 81.44 91 ASN A O 1
ATOM 721 N N . LYS A 1 92 ? -10.947 -6.698 13.605 1.00 83.19 92 LYS A N 1
ATOM 722 C CA . LYS A 1 92 ? -11.192 -8.029 14.141 1.00 83.19 92 LYS A CA 1
ATOM 723 C C . LYS A 1 92 ? -10.310 -9.020 13.408 1.00 83.19 92 LYS A C 1
ATOM 725 O O . LYS A 1 92 ? -10.116 -8.938 12.199 1.00 83.19 92 LYS A O 1
ATOM 730 N N . THR A 1 93 ? -9.775 -9.977 14.152 1.00 84.06 93 THR A N 1
ATOM 731 C CA . THR A 1 93 ? -8.868 -10.994 13.610 1.00 84.06 93 THR A CA 1
ATOM 732 C C . THR A 1 93 ? -9.550 -11.956 12.634 1.00 84.06 93 THR A C 1
ATOM 734 O O . THR A 1 93 ? -8.854 -12.679 11.931 1.00 84.06 93 THR A O 1
ATOM 737 N N . ASP A 1 94 ? -10.883 -11.996 12.617 1.00 91.81 94 ASP A N 1
ATOM 738 C CA . ASP A 1 94 ? -11.719 -12.812 11.733 1.00 91.81 94 ASP A CA 1
ATOM 739 C C . ASP A 1 94 ? -12.258 -12.047 10.511 1.00 91.81 94 ASP A C 1
ATOM 741 O O . ASP A 1 94 ? -12.910 -12.657 9.660 1.00 91.81 94 ASP A O 1
ATOM 745 N N . ASP A 1 95 ? -11.971 -10.745 10.382 1.00 94.06 95 ASP A N 1
ATOM 746 C CA . ASP A 1 95 ? -12.326 -9.988 9.182 1.00 94.06 95 ASP A CA 1
ATOM 747 C C . ASP A 1 95 ? -11.543 -10.542 7.964 1.00 94.06 95 ASP A C 1
ATOM 749 O O . ASP A 1 95 ? -10.335 -10.796 8.060 1.00 94.06 95 ASP A O 1
ATOM 753 N N . PRO A 1 96 ? -12.189 -10.749 6.799 1.00 94.12 96 PRO A N 1
ATOM 754 C CA . PRO A 1 96 ? -11.527 -11.327 5.635 1.00 94.12 96 PRO A CA 1
ATOM 755 C C . PRO A 1 96 ? -10.521 -10.355 5.004 1.00 94.12 96 PRO A C 1
ATOM 757 O O . PRO A 1 96 ? -10.728 -9.141 4.979 1.00 94.12 96 PRO A O 1
ATOM 760 N N . LEU A 1 97 ? -9.460 -10.902 4.404 1.00 93.38 97 LEU A N 1
ATOM 761 C CA . LEU A 1 97 ? -8.549 -10.135 3.556 1.00 93.38 97 LEU A CA 1
ATOM 762 C C . LEU A 1 97 ? -9.141 -9.993 2.148 1.00 93.38 97 LEU A C 1
ATOM 764 O O . LEU A 1 97 ? -9.407 -10.993 1.481 1.00 93.38 97 LEU A O 1
ATOM 768 N N . MET A 1 98 ? -9.296 -8.755 1.684 1.00 93.81 98 MET A N 1
ATOM 769 C CA . MET A 1 98 ? -9.734 -8.438 0.326 1.00 93.81 98 MET A CA 1
ATOM 770 C C . MET A 1 98 ? -8.569 -7.869 -0.484 1.00 93.81 98 MET A C 1
ATOM 772 O O . MET A 1 98 ? -7.880 -6.957 -0.033 1.00 93.81 98 MET A O 1
ATOM 776 N N . LEU A 1 99 ? -8.368 -8.398 -1.691 1.00 95.50 99 LEU A N 1
ATOM 777 C CA . LEU A 1 99 ? -7.466 -7.830 -2.688 1.00 95.50 99 LEU A CA 1
ATOM 778 C C . LEU A 1 99 ? -8.301 -7.111 -3.747 1.00 95.50 99 LEU A C 1
ATOM 780 O O . LEU A 1 99 ? -9.144 -7.737 -4.386 1.00 95.50 99 LEU A O 1
ATOM 784 N N . TRP A 1 100 ? -8.043 -5.819 -3.941 1.00 95.12 100 TRP A N 1
ATOM 785 C CA . TRP A 1 100 ? -8.689 -5.011 -4.972 1.00 95.12 100 TRP A CA 1
ATOM 786 C C . TRP A 1 100 ? -7.710 -4.681 -6.098 1.00 95.12 100 TRP A C 1
ATOM 788 O O . TRP A 1 100 ? -6.590 -4.234 -5.851 1.00 95.12 100 TRP A O 1
ATOM 798 N N . THR A 1 101 ? -8.137 -4.879 -7.343 1.00 94.38 101 THR A N 1
ATOM 799 C CA . THR A 1 101 ? -7.356 -4.553 -8.541 1.00 94.38 101 THR A CA 1
ATOM 800 C C . THR A 1 101 ? -8.247 -3.853 -9.549 1.00 94.38 101 THR A C 1
ATOM 802 O O . THR A 1 101 ? -9.330 -4.357 -9.849 1.00 94.38 101 THR A O 1
ATOM 805 N N . GLN A 1 102 ? -7.779 -2.743 -10.120 1.00 93.62 102 GLN A N 1
ATOM 806 C CA . GLN A 1 102 ? -8.514 -2.098 -11.202 1.00 93.62 102 GLN A CA 1
ATOM 807 C C . GLN A 1 102 ? -8.407 -2.921 -12.490 1.00 93.62 102 GLN A C 1
ATOM 809 O O . GLN A 1 102 ? -7.377 -3.537 -12.771 1.00 93.62 102 GLN A O 1
ATOM 814 N N . GLY A 1 103 ? -9.491 -2.933 -13.264 1.00 90.00 103 GLY A N 1
ATOM 815 C CA . GLY A 1 103 ? -9.529 -3.551 -14.584 1.00 90.00 103 GLY A CA 1
ATOM 816 C C . GLY A 1 103 ? -8.828 -2.726 -15.668 1.00 90.00 103 GLY A C 1
ATOM 817 O O . GLY A 1 103 ? -8.179 -1.715 -15.407 1.00 90.00 103 GLY A O 1
ATOM 818 N N . GLY A 1 104 ? -8.995 -3.162 -16.921 1.00 87.38 104 GLY A N 1
ATOM 819 C CA . GLY A 1 104 ? -8.220 -2.652 -18.055 1.00 87.38 104 GLY A CA 1
ATOM 820 C C . GLY A 1 104 ? -6.724 -2.984 -17.924 1.00 87.38 104 GLY A C 1
ATOM 821 O O . GLY A 1 104 ? -6.261 -3.438 -16.880 1.00 87.38 104 GLY A O 1
ATOM 822 N N . PRO A 1 105 ? -5.919 -2.794 -18.970 1.00 90.19 105 PRO A N 1
ATOM 823 C CA . PRO A 1 105 ? -4.475 -2.818 -18.809 1.00 90.19 105 PRO A CA 1
ATOM 824 C C . PRO A 1 105 ? -3.975 -1.446 -18.332 1.00 90.19 105 PRO A C 1
ATOM 826 O O . PRO A 1 105 ? -4.188 -0.435 -18.996 1.00 90.19 105 PRO A O 1
ATOM 829 N N . GLY A 1 106 ? -3.266 -1.421 -17.201 1.00 88.19 106 GLY A N 1
ATOM 830 C CA . GLY A 1 106 ? -2.464 -0.267 -16.776 1.00 88.19 106 GLY A CA 1
ATOM 831 C C . GLY A 1 106 ? -3.157 0.773 -15.889 1.00 88.19 106 GLY A C 1
ATOM 832 O O . GLY A 1 106 ? -2.509 1.751 -15.523 1.00 88.19 106 GLY A O 1
ATOM 833 N N . LEU A 1 107 ? -4.423 0.582 -15.502 1.00 91.88 107 LEU A N 1
ATOM 834 C CA . LEU A 1 107 ? -5.051 1.436 -14.489 1.00 91.88 107 LEU A CA 1
ATOM 835 C C . LEU A 1 107 ? -4.581 1.045 -13.083 1.00 91.88 107 LEU A C 1
ATOM 837 O O . LEU A 1 107 ? -4.514 -0.131 -12.729 1.00 91.88 107 LEU A O 1
ATOM 841 N N . SER A 1 108 ? -4.263 2.050 -12.268 1.00 93.69 108 SER A N 1
ATOM 842 C CA . SER A 1 108 ? -3.863 1.843 -10.875 1.00 93.69 108 SER A CA 1
ATOM 843 C C . SER A 1 108 ? -5.060 1.450 -10.012 1.00 93.69 108 SER A C 1
ATOM 845 O O . SER A 1 108 ? -6.121 2.064 -10.108 1.00 93.69 108 SER A O 1
ATOM 847 N N . ALA A 1 109 ? -4.865 0.501 -9.092 1.00 94.50 109 ALA A N 1
ATOM 848 C CA . ALA A 1 109 ? -5.853 0.162 -8.063 1.00 94.50 109 ALA A CA 1
ATOM 849 C C . ALA A 1 109 ? -6.177 1.341 -7.123 1.00 94.50 109 ALA A C 1
ATOM 851 O O . ALA A 1 109 ? -7.244 1.361 -6.518 1.00 94.50 109 ALA A O 1
ATO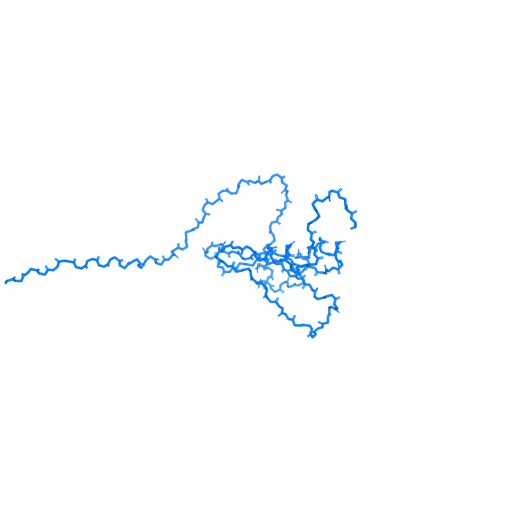M 852 N N . LEU A 1 110 ? -5.307 2.360 -7.058 1.00 93.31 110 LEU A N 1
ATOM 853 C CA . LEU A 1 110 ? -5.591 3.606 -6.337 1.00 93.31 110 LEU A CA 1
ATOM 854 C C . LEU A 1 110 ? -6.791 4.371 -6.909 1.00 93.31 110 LEU A C 1
ATOM 856 O O . LEU A 1 110 ? -7.352 5.208 -6.213 1.00 93.31 110 LEU A O 1
ATOM 860 N N . PHE A 1 111 ? -7.188 4.093 -8.155 1.00 92.25 111 PHE A N 1
ATOM 861 C CA . PHE A 1 111 ? -8.414 4.644 -8.721 1.00 92.25 111 PHE A CA 1
ATOM 862 C C . PHE A 1 111 ? -9.639 4.195 -7.915 1.00 92.25 111 PHE A C 1
ATOM 864 O O . PHE A 1 111 ? -10.379 5.043 -7.427 1.00 92.25 111 PHE A O 1
ATOM 871 N N . GLY A 1 112 ? -9.805 2.884 -7.705 1.00 92.12 112 GLY A N 1
ATOM 872 C CA . GLY A 1 112 ? -10.905 2.351 -6.898 1.00 92.12 112 GLY A CA 1
ATOM 873 C C . GLY A 1 112 ? -10.864 2.859 -5.457 1.00 92.12 112 GLY A C 1
ATOM 874 O O . GLY A 1 112 ? -11.875 3.278 -4.900 1.00 92.12 112 GLY A O 1
ATOM 875 N N . GLU A 1 113 ? -9.662 2.933 -4.887 1.00 92.25 113 GLU A N 1
ATOM 876 C CA . GLU A 1 113 ? -9.477 3.414 -3.521 1.00 92.25 113 GLU A CA 1
ATOM 877 C C . GLU A 1 113 ? -9.865 4.891 -3.337 1.00 92.25 113 GLU A C 1
ATOM 879 O O . GLU A 1 113 ? -10.484 5.246 -2.345 1.00 92.25 113 GLU A O 1
ATOM 884 N N . LEU A 1 114 ? -9.527 5.779 -4.272 1.00 90.00 114 LEU A N 1
ATOM 885 C CA . LEU A 1 114 ? -9.718 7.221 -4.067 1.00 90.00 114 LEU A CA 1
ATOM 886 C C . LEU A 1 114 ? -10.979 7.788 -4.728 1.00 90.00 114 LEU A C 1
ATOM 888 O O . LEU A 1 114 ? -11.377 8.909 -4.411 1.00 90.00 114 LEU A O 1
ATOM 892 N N . LEU A 1 115 ? -11.571 7.057 -5.677 1.00 90.31 115 LEU A N 1
ATOM 893 C CA . LEU A 1 115 ? -12.680 7.541 -6.504 1.00 90.31 115 LEU A CA 1
ATOM 894 C C . LEU A 1 115 ? -13.888 6.596 -6.550 1.00 90.31 115 LEU A C 1
ATOM 896 O O . LEU A 1 115 ? -14.926 7.001 -7.071 1.00 90.31 115 LEU A O 1
ATOM 900 N N . GLU A 1 116 ? -13.788 5.370 -6.025 1.00 92.44 116 GLU A N 1
ATOM 901 C CA . GLU A 1 116 ? -14.907 4.419 -6.002 1.00 92.44 116 GLU A CA 1
ATOM 902 C C . GLU A 1 116 ? -15.321 4.071 -4.562 1.00 92.44 116 GLU A C 1
ATOM 904 O O . GLU A 1 116 ? -16.325 4.582 -4.069 1.00 92.44 116 GLU A O 1
ATOM 909 N N . ASN A 1 117 ? -14.574 3.198 -3.883 1.00 90.62 117 ASN A N 1
ATOM 910 C CA . ASN A 1 117 ? -15.032 2.502 -2.676 1.00 90.62 117 ASN A CA 1
ATOM 911 C C . ASN A 1 117 ? -14.127 2.659 -1.442 1.00 90.62 117 ASN A C 1
ATOM 913 O O . ASN A 1 117 ? -14.371 1.975 -0.442 1.00 90.62 117 ASN A O 1
ATOM 917 N N . GLY A 1 118 ? -13.080 3.485 -1.493 1.00 92.38 118 GLY A N 1
ATOM 918 C CA . GLY A 1 118 ? -12.239 3.728 -0.320 1.00 92.38 118 GLY A CA 1
ATOM 919 C C . GLY A 1 118 ? -12.852 4.714 0.681 1.00 92.38 118 GLY A C 1
ATOM 920 O O . GLY A 1 118 ? -13.920 5.288 0.455 1.00 92.38 118 GLY A O 1
ATOM 921 N N . PRO A 1 119 ? -12.210 4.898 1.845 1.00 92.19 119 PRO A N 1
ATOM 922 C CA . PRO A 1 119 ? -12.777 5.617 2.979 1.00 92.19 119 PRO A CA 1
ATOM 923 C C . PRO A 1 119 ? -12.561 7.134 2.906 1.00 92.19 119 PRO A C 1
ATOM 925 O O . PRO A 1 119 ? -13.062 7.855 3.767 1.00 92.19 119 PRO A O 1
ATOM 928 N N . ILE A 1 120 ? -11.792 7.615 1.924 1.00 90.38 120 ILE A N 1
ATOM 929 C CA . ILE A 1 120 ? -11.539 9.035 1.679 1.00 90.38 120 ILE A CA 1
ATOM 930 C C . ILE A 1 120 ? -11.927 9.374 0.243 1.00 90.38 120 ILE A C 1
ATOM 932 O O . ILE A 1 120 ? -11.715 8.576 -0.665 1.00 90.38 120 ILE A O 1
ATOM 936 N N . ALA A 1 121 ? -12.460 10.574 0.044 1.00 84.00 121 ALA A N 1
ATOM 937 C CA . ALA A 1 121 ? -12.782 11.112 -1.270 1.00 84.00 121 ALA A CA 1
ATOM 938 C C . ALA A 1 121 ? -12.145 12.494 -1.423 1.00 84.00 121 ALA A C 1
ATOM 940 O O . ALA A 1 121 ? -11.958 13.217 -0.440 1.00 84.00 121 ALA A O 1
ATOM 941 N N . PHE A 1 122 ? -11.813 12.864 -2.657 1.00 78.38 122 PHE A N 1
ATOM 942 C CA . PHE A 1 122 ? -11.382 14.223 -2.958 1.00 78.38 122 PHE A CA 1
ATOM 943 C C . PHE A 1 122 ? -12.587 15.162 -2.948 1.00 78.38 122 PHE A C 1
ATOM 945 O O . PHE A 1 122 ? -13.551 14.938 -3.679 1.00 78.38 122 PHE A O 1
ATOM 952 N N . ASP A 1 123 ? -12.512 16.224 -2.149 1.00 72.00 123 ASP A N 1
ATOM 953 C CA . ASP A 1 123 ? -13.437 17.346 -2.262 1.00 72.00 123 ASP A CA 1
ATOM 954 C C . ASP A 1 123 ? -12.917 18.313 -3.335 1.00 72.00 123 ASP A C 1
ATOM 956 O O . ASP A 1 123 ? -11.747 18.705 -3.328 1.00 72.00 123 ASP A O 1
ATOM 960 N N . THR A 1 124 ? -13.771 18.658 -4.297 1.00 68.75 124 THR A N 1
ATOM 961 C CA . THR A 1 124 ? -13.463 19.654 -5.332 1.00 68.75 124 THR A CA 1
ATOM 962 C C . THR A 1 124 ? -13.673 21.082 -4.840 1.00 68.75 124 THR A C 1
ATOM 964 O O . THR A 1 124 ? -13.223 22.027 -5.490 1.00 68.75 124 THR A O 1
ATOM 967 N N . GLU A 1 125 ? -14.351 21.257 -3.708 1.00 66.81 125 GLU A N 1
ATOM 968 C CA . GLU A 1 125 ? -14.447 22.536 -3.025 1.00 66.81 125 GLU A CA 1
ATOM 969 C C . GLU A 1 125 ? -13.305 22.629 -2.008 1.00 66.81 125 GLU A C 1
ATOM 971 O O . GLU A 1 125 ? -13.082 21.728 -1.207 1.00 66.81 125 GLU A O 1
ATOM 976 N N . ASN A 1 126 ? -12.534 23.720 -2.044 1.00 54.47 126 ASN A N 1
ATOM 977 C CA . ASN A 1 126 ? -11.443 24.009 -1.102 1.00 54.47 126 ASN A CA 1
ATOM 978 C C . ASN A 1 126 ? -11.965 24.291 0.329 1.00 54.47 126 ASN A C 1
ATOM 980 O O . ASN A 1 126 ? -11.626 25.306 0.940 1.00 54.47 126 ASN A O 1
ATOM 984 N N . THR A 1 127 ? -12.813 23.427 0.876 1.00 50.97 127 THR A N 1
ATOM 985 C CA . THR A 1 127 ? -13.438 23.580 2.187 1.00 50.97 127 THR A CA 1
ATOM 986 C C . THR A 1 127 ? -13.435 22.253 2.923 1.00 50.97 127 THR A C 1
ATOM 988 O O . THR A 1 127 ? -14.349 21.449 2.808 1.00 50.97 127 THR A O 1
ATOM 991 N N . TYR A 1 128 ? -12.390 22.063 3.724 1.00 45.47 128 TYR A N 1
ATOM 992 C CA . TYR A 1 128 ? -12.267 20.978 4.692 1.00 45.47 128 TYR A CA 1
ATOM 993 C C . TYR A 1 128 ? -13.529 20.890 5.575 1.00 45.47 128 TYR A C 1
ATOM 995 O O . TYR A 1 128 ? -13.887 21.873 6.232 1.00 45.47 128 TYR A O 1
ATOM 1003 N N . ARG A 1 129 ? -14.182 19.724 5.600 1.00 41.25 129 ARG A N 1
ATOM 1004 C CA . ARG A 1 129 ? -15.162 19.338 6.625 1.00 41.25 129 ARG A CA 1
ATOM 1005 C C . ARG A 1 129 ? -14.636 18.177 7.447 1.00 41.25 129 ARG A C 1
ATOM 1007 O O . ARG A 1 129 ? -14.017 17.277 6.843 1.00 41.25 129 ARG A O 1
#